Protein AF-B1YRX6-F1 (afdb_monomer)

Structure (mmCIF, N/CA/C/O backbone):
data_AF-B1YRX6-F1
#
_entry.id   AF-B1YRX6-F1
#
loop_
_atom_site.group_PDB
_atom_site.id
_atom_site.type_symbol
_atom_site.label_atom_id
_atom_site.label_alt_id
_atom_site.label_comp_id
_atom_site.label_asym_id
_atom_site.label_entity_id
_atom_site.label_seq_id
_atom_site.pdbx_PDB_ins_code
_atom_site.Cartn_x
_atom_site.Cartn_y
_atom_site.Cartn_z
_atom_site.occupancy
_atom_site.B_iso_or_equiv
_atom_site.auth_seq_id
_atom_site.auth_comp_id
_atom_site.auth_asym_id
_atom_site.auth_atom_id
_atom_site.pdbx_PDB_model_num
ATOM 1 N N . MET A 1 1 ? -23.299 55.488 -3.431 1.00 41.06 1 MET A N 1
ATOM 2 C CA . MET A 1 1 ? -22.993 54.089 -3.057 1.00 41.06 1 MET A CA 1
ATOM 3 C C . MET A 1 1 ? -24.132 53.207 -3.558 1.00 41.06 1 MET A C 1
ATOM 5 O O . MET A 1 1 ? -25.197 53.297 -2.961 1.00 41.06 1 MET A O 1
ATOM 9 N N . PRO A 1 2 ? -23.998 52.450 -4.663 1.00 38.84 2 PRO A N 1
ATOM 10 C CA . PRO A 1 2 ? -25.036 51.513 -5.076 1.00 38.84 2 PRO A CA 1
ATOM 11 C C . PRO A 1 2 ? -24.849 50.131 -4.428 1.00 38.84 2 PRO A C 1
ATOM 13 O O . PRO A 1 2 ? -23.735 49.638 -4.262 1.00 38.84 2 PRO A O 1
ATOM 16 N N . ASP A 1 3 ? -25.989 49.558 -4.053 1.00 44.41 3 ASP A N 1
ATOM 17 C CA . ASP A 1 3 ? -26.230 48.313 -3.323 1.00 44.41 3 ASP A CA 1
ATOM 18 C C . ASP A 1 3 ? -25.873 47.056 -4.148 1.00 44.41 3 ASP A C 1
ATOM 20 O O . ASP A 1 3 ? -26.314 46.882 -5.284 1.00 44.41 3 ASP A O 1
ATOM 24 N N . VAL A 1 4 ? -25.072 46.159 -3.564 1.00 52.44 4 VAL A N 1
ATOM 25 C CA . VAL A 1 4 ? -24.606 44.890 -4.151 1.00 52.44 4 VAL A CA 1
ATOM 26 C C . VAL A 1 4 ? -25.418 43.715 -3.603 1.00 52.44 4 VAL A C 1
ATOM 28 O O . VAL A 1 4 ? -24.921 42.867 -2.861 1.00 52.44 4 VAL A O 1
ATOM 31 N N . ARG A 1 5 ? -26.697 43.625 -3.978 1.00 50.84 5 ARG A N 1
ATOM 32 C CA . ARG A 1 5 ? -27.540 42.457 -3.671 1.00 50.84 5 ARG A CA 1
ATOM 33 C C . ARG A 1 5 ? -28.315 41.970 -4.892 1.00 50.84 5 ARG A C 1
ATOM 35 O O . ARG A 1 5 ? -29.463 42.346 -5.087 1.00 50.84 5 ARG A O 1
ATOM 42 N N . ARG A 1 6 ? -27.711 41.052 -5.660 1.00 47.59 6 ARG A N 1
ATOM 43 C CA . ARG A 1 6 ? -28.360 39.862 -6.266 1.00 47.59 6 ARG A CA 1
ATOM 44 C C . ARG A 1 6 ? -27.390 39.145 -7.206 1.00 47.59 6 ARG A C 1
ATOM 46 O O . ARG A 1 6 ? -27.332 39.428 -8.397 1.00 47.59 6 ARG A O 1
ATOM 53 N N . VAL A 1 7 ? -26.687 38.138 -6.691 1.00 49.22 7 VAL A N 1
ATOM 54 C CA . VAL A 1 7 ? -26.142 37.075 -7.547 1.00 49.22 7 VAL A CA 1
ATOM 55 C C . VAL A 1 7 ? -27.208 35.989 -7.645 1.00 49.22 7 VAL A C 1
ATOM 57 O O . VAL A 1 7 ? -27.522 35.298 -6.675 1.00 49.22 7 VAL A O 1
ATOM 60 N N . ALA A 1 8 ? -27.821 35.903 -8.822 1.00 45.75 8 ALA A N 1
ATOM 61 C CA . ALA A 1 8 ? -28.802 34.891 -9.174 1.00 45.75 8 ALA A CA 1
ATOM 62 C C . ALA A 1 8 ? -28.201 33.484 -9.005 1.00 45.75 8 ALA A C 1
ATOM 64 O O . ALA A 1 8 ? -27.227 33.118 -9.664 1.00 45.75 8 ALA A O 1
ATOM 65 N N . ARG A 1 9 ? -28.808 32.674 -8.131 1.00 49.78 9 ARG A N 1
ATOM 66 C CA . ARG A 1 9 ? -28.509 31.245 -8.004 1.00 49.78 9 ARG A CA 1
ATOM 67 C C . ARG A 1 9 ? -29.022 30.526 -9.254 1.00 49.78 9 ARG A C 1
ATOM 69 O O . ARG A 1 9 ? -30.209 30.223 -9.347 1.00 49.78 9 ARG A O 1
ATOM 76 N N . ARG A 1 10 ? -28.144 30.254 -10.223 1.00 50.47 10 ARG A N 1
ATOM 77 C CA . ARG A 1 10 ? -28.446 29.343 -11.338 1.00 50.47 10 ARG A CA 1
ATOM 78 C C . ARG A 1 10 ? -28.581 27.920 -10.784 1.00 50.47 10 ARG A C 1
ATOM 80 O O . ARG A 1 10 ? -27.612 27.346 -10.296 1.00 50.47 10 ARG A O 1
ATOM 87 N N . HIS A 1 11 ? -29.792 27.373 -10.834 1.00 42.59 11 HIS A N 1
ATOM 88 C CA . HIS A 1 11 ? -30.060 25.957 -10.587 1.00 42.59 11 HIS A CA 1
ATOM 89 C C . HIS A 1 11 ? -29.410 25.134 -11.710 1.00 42.59 11 HIS A C 1
ATOM 91 O O . HIS A 1 11 ? -29.799 25.262 -12.868 1.00 42.59 11 HIS A O 1
ATOM 97 N N . SER A 1 12 ? -28.413 24.309 -11.380 1.00 51.00 12 SER A N 1
ATOM 98 C CA . SER A 1 12 ? -27.877 23.308 -12.309 1.00 51.00 12 SER A CA 1
ATOM 99 C C . SER A 1 12 ? -28.791 22.073 -12.294 1.00 51.00 12 SER A C 1
ATOM 101 O O . SER A 1 12 ? -28.980 21.494 -11.221 1.00 51.00 12 SER A O 1
ATOM 103 N N . PRO A 1 13 ? -29.367 21.649 -13.435 1.00 53.94 13 PRO A N 1
ATOM 104 C CA . PRO A 1 13 ? -30.309 20.527 -13.492 1.00 53.94 13 PRO A CA 1
ATOM 105 C C . PRO A 1 13 ? -29.646 19.142 -13.378 1.00 53.94 13 PRO A C 1
ATOM 107 O O . PRO A 1 13 ? -30.340 18.131 -13.311 1.00 53.94 13 PRO A O 1
ATOM 110 N N . TYR A 1 14 ? -28.315 19.058 -13.301 1.00 44.66 14 TYR A N 1
ATOM 111 C CA . TYR A 1 14 ? -27.604 17.781 -13.217 1.00 44.66 14 TYR A CA 1
ATOM 112 C C . TYR A 1 14 ? -27.313 17.389 -11.768 1.00 44.66 14 TYR A C 1
ATOM 114 O O . TYR A 1 14 ? -26.179 17.443 -11.291 1.00 44.66 14 TYR A O 1
ATOM 122 N N . ARG A 1 15 ? -28.350 16.951 -11.048 1.00 52.41 15 ARG A N 1
ATOM 123 C CA . ARG A 1 15 ? -28.167 16.242 -9.777 1.00 52.41 15 ARG A CA 1
ATOM 124 C C . ARG A 1 15 ? -27.856 14.781 -10.095 1.00 52.41 15 ARG A C 1
ATOM 126 O O . ARG A 1 15 ? -28.764 13.968 -10.245 1.00 52.41 15 ARG A O 1
ATOM 133 N N . PHE A 1 16 ? -26.569 14.448 -10.220 1.00 55.47 16 PHE A N 1
ATOM 134 C CA . PHE A 1 16 ? -26.120 13.058 -10.312 1.00 55.47 16 PHE A CA 1
ATOM 135 C C . PHE A 1 16 ? -26.651 12.283 -9.101 1.00 55.47 16 PHE A C 1
ATOM 137 O O . PHE A 1 16 ? -26.186 12.447 -7.973 1.00 55.47 16 PHE A O 1
ATOM 144 N N . ARG A 1 17 ? -27.667 11.447 -9.327 1.00 51.06 17 ARG A N 1
ATOM 145 C CA . ARG A 1 17 ? -28.183 10.528 -8.317 1.00 51.06 17 ARG A CA 1
ATOM 146 C C . ARG A 1 17 ? -27.167 9.402 -8.168 1.00 51.06 17 ARG A C 1
ATOM 148 O O . ARG A 1 17 ? -27.223 8.417 -8.898 1.00 51.06 17 ARG A O 1
ATOM 155 N N . ILE A 1 18 ? -26.225 9.554 -7.237 1.00 57.41 18 ILE A N 1
ATOM 156 C CA . ILE A 1 18 ? -25.357 8.453 -6.809 1.00 57.41 18 ILE A CA 1
ATOM 157 C C . ILE A 1 18 ? -26.263 7.443 -6.106 1.00 57.41 18 ILE A C 1
ATOM 159 O O . ILE A 1 18 ? -26.576 7.575 -4.926 1.00 57.41 18 ILE A O 1
ATOM 163 N N . VAL A 1 19 ? -26.751 6.458 -6.856 1.00 58.06 19 VAL A N 1
ATOM 164 C CA . VAL A 1 19 ? -27.453 5.311 -6.284 1.00 58.06 19 VAL A CA 1
ATOM 165 C C . VAL A 1 19 ? -26.404 4.529 -5.487 1.00 58.06 19 VAL A C 1
ATOM 167 O O . VAL A 1 19 ? -25.402 4.119 -6.084 1.00 58.06 19 VAL A O 1
ATOM 170 N N . PRO A 1 20 ? -26.554 4.341 -4.163 1.00 51.59 20 PRO A N 1
ATOM 171 C CA . PRO A 1 20 ? -25.586 3.578 -3.392 1.00 51.59 20 PRO A CA 1
ATOM 172 C C . PRO A 1 20 ? -25.608 2.137 -3.899 1.00 51.59 20 PRO A C 1
ATOM 174 O O . PRO A 1 20 ? -26.549 1.378 -3.673 1.00 51.59 20 PRO A O 1
ATOM 177 N N . ARG A 1 21 ? -24.575 1.769 -4.656 1.00 62.19 21 ARG A N 1
ATOM 178 C CA . ARG A 1 21 ? -24.397 0.410 -5.156 1.00 62.19 21 ARG A CA 1
ATOM 179 C C . ARG A 1 21 ? -24.245 -0.501 -3.937 1.00 62.19 21 ARG A C 1
ATOM 181 O O . ARG A 1 21 ? -23.413 -0.216 -3.074 1.00 62.19 21 ARG A O 1
ATOM 188 N N . ALA A 1 22 ? -25.047 -1.566 -3.855 1.00 62.69 22 ALA A N 1
ATOM 189 C CA . ALA A 1 22 ? -24.956 -2.549 -2.776 1.00 62.69 22 ALA A CA 1
ATOM 190 C C . ALA A 1 22 ? -23.483 -2.938 -2.560 1.00 62.69 22 ALA A C 1
ATOM 192 O O . ALA A 1 22 ? -22.798 -3.314 -3.519 1.00 62.69 22 ALA A O 1
ATOM 193 N N . ARG A 1 23 ? -22.985 -2.778 -1.325 1.00 61.19 23 ARG A N 1
ATOM 194 C CA . ARG A 1 23 ? -21.582 -3.021 -0.959 1.00 61.19 23 ARG A CA 1
ATOM 195 C C . ARG A 1 23 ? -21.271 -4.508 -1.124 1.00 61.19 23 ARG A C 1
ATOM 197 O O . ARG A 1 23 ? -21.395 -5.286 -0.185 1.00 61.19 23 ARG A O 1
ATOM 204 N N . ARG A 1 24 ? -20.882 -4.918 -2.332 1.00 62.69 24 ARG A N 1
ATOM 205 C CA . ARG A 1 24 ? -20.336 -6.256 -2.565 1.00 62.69 24 ARG A CA 1
ATOM 206 C C . ARG A 1 24 ? -19.001 -6.349 -1.815 1.00 62.69 24 ARG A C 1
ATOM 208 O O . ARG A 1 24 ? -18.173 -5.449 -1.981 1.00 62.69 24 ARG A O 1
ATOM 215 N N . PRO A 1 25 ? -18.785 -7.383 -0.987 1.00 63.59 25 PRO A N 1
ATOM 216 C CA . PRO A 1 25 ? -17.534 -7.530 -0.258 1.00 63.59 25 PRO A CA 1
ATOM 217 C C . PRO A 1 25 ? -16.361 -7.650 -1.236 1.00 63.59 25 PRO A C 1
ATOM 219 O O . PRO A 1 25 ? -16.501 -8.190 -2.337 1.00 63.59 25 PRO A O 1
ATOM 222 N N . ALA A 1 26 ? -15.200 -7.126 -0.841 1.00 64.25 26 ALA A N 1
ATOM 223 C CA . ALA A 1 26 ? -13.976 -7.291 -1.614 1.00 64.25 26 ALA A CA 1
ATOM 224 C C . ALA A 1 26 ? -13.645 -8.783 -1.753 1.00 64.25 26 ALA A C 1
ATOM 226 O O . ALA A 1 26 ? -13.708 -9.539 -0.780 1.00 64.25 26 ALA A O 1
ATOM 227 N N . LEU A 1 27 ? -13.279 -9.205 -2.962 1.00 71.19 27 LEU A N 1
ATOM 228 C CA . LEU A 1 27 ? -12.894 -10.588 -3.215 1.00 71.19 27 LEU A CA 1
ATOM 229 C C . LEU A 1 27 ? -11.500 -10.821 -2.624 1.00 71.19 27 LEU A C 1
ATOM 231 O O . LEU A 1 27 ? -10.550 -10.105 -2.954 1.00 71.19 27 LEU A O 1
ATOM 235 N N . LYS A 1 28 ? -11.376 -11.828 -1.753 1.00 68.19 28 LYS A N 1
ATOM 236 C CA . LYS A 1 28 ? -10.080 -12.337 -1.285 1.00 68.19 28 LYS A CA 1
ATOM 237 C C . LYS A 1 28 ? -9.509 -13.209 -2.392 1.00 68.19 28 LYS A C 1
ATOM 239 O O . LYS A 1 28 ? -9.988 -14.318 -2.599 1.00 68.19 28 LYS A O 1
ATOM 244 N N . ARG A 1 29 ? -8.536 -12.690 -3.140 1.00 59.47 29 ARG A N 1
ATOM 245 C CA . ARG A 1 29 ? -8.050 -13.382 -4.341 1.00 59.47 29 ARG A CA 1
ATOM 246 C C . ARG A 1 29 ? -6.992 -14.436 -4.025 1.00 59.47 29 ARG A C 1
ATOM 248 O O . ARG A 1 29 ? -6.981 -15.472 -4.671 1.00 59.47 29 ARG A O 1
ATOM 255 N N . VAL A 1 30 ? -6.121 -14.166 -3.051 1.00 72.25 30 VAL A N 1
ATOM 256 C CA . VAL A 1 30 ? -5.027 -15.066 -2.656 1.00 72.25 30 VAL A CA 1
ATOM 257 C C . VAL A 1 30 ? -4.772 -14.924 -1.150 1.00 72.25 30 VAL A C 1
ATOM 259 O O . VAL A 1 30 ? -4.716 -13.795 -0.650 1.00 72.25 30 VAL A O 1
ATOM 262 N N . LYS A 1 31 ? -4.654 -16.046 -0.423 1.00 75.50 31 LYS A N 1
ATOM 263 C CA . LYS A 1 31 ? -4.202 -16.076 0.983 1.00 75.50 31 LYS A CA 1
ATOM 264 C C . LYS A 1 31 ? -2.711 -15.755 1.020 1.00 75.50 31 LYS A C 1
ATOM 266 O O . LYS A 1 31 ? -1.976 -16.409 0.304 1.00 75.50 31 LYS A O 1
ATOM 271 N N . THR A 1 32 ? -2.263 -14.808 1.845 1.00 77.25 32 THR A N 1
ATOM 272 C CA . THR A 1 32 ? -0.861 -14.335 1.862 1.00 77.25 32 THR A CA 1
ATOM 273 C C . THR A 1 32 ? 0.047 -15.026 2.883 1.00 77.25 32 THR A C 1
ATOM 275 O O . THR A 1 32 ? 1.161 -14.565 3.084 1.00 77.25 32 THR A O 1
ATOM 278 N N . GLN A 1 33 ? -0.424 -16.066 3.580 1.00 71.75 33 GLN A N 1
ATOM 279 C CA . GLN A 1 33 ? 0.329 -16.692 4.682 1.00 71.75 33 GLN A CA 1
ATOM 280 C C . GLN A 1 33 ? 1.500 -17.556 4.197 1.00 71.75 33 GLN A C 1
ATOM 282 O O . GLN A 1 33 ? 2.505 -17.635 4.888 1.00 71.75 33 GLN A O 1
ATOM 287 N N . GLU A 1 34 ? 1.374 -18.155 3.013 1.00 78.88 34 GLU A N 1
ATOM 288 C CA . GLU A 1 34 ? 2.337 -19.122 2.462 1.00 78.88 34 GLU A CA 1
ATOM 289 C C . GLU A 1 34 ? 3.018 -18.620 1.178 1.00 78.88 34 GLU A C 1
ATOM 291 O O . GLU A 1 34 ? 3.767 -19.359 0.550 1.00 78.88 34 GLU A O 1
ATOM 296 N N . LEU A 1 35 ? 2.766 -17.375 0.751 1.00 81.56 35 LEU A N 1
ATOM 297 C CA . LEU A 1 35 ? 3.430 -16.854 -0.446 1.00 81.56 35 LEU A CA 1
ATOM 298 C C . LEU A 1 35 ? 4.848 -16.412 -0.132 1.00 81.56 35 LEU A C 1
ATOM 300 O O . LEU A 1 35 ? 5.086 -15.676 0.830 1.00 81.56 35 LEU A O 1
ATOM 304 N N . SER A 1 36 ? 5.753 -16.766 -1.040 1.00 86.19 36 SER A N 1
ATOM 305 C CA . SER A 1 36 ? 7.045 -16.108 -1.125 1.00 86.19 36 SER A CA 1
ATOM 306 C C . SER A 1 36 ? 6.859 -14.606 -1.377 1.00 86.19 36 SER A C 1
ATOM 308 O O . SER A 1 36 ? 5.825 -14.138 -1.875 1.00 86.19 36 SER A O 1
ATOM 310 N N . ARG A 1 37 ? 7.888 -13.823 -1.048 1.00 81.31 37 ARG A N 1
ATOM 311 C CA . ARG A 1 37 ? 7.892 -12.383 -1.329 1.00 81.31 37 ARG A CA 1
ATOM 312 C C . ARG A 1 37 ? 7.688 -12.109 -2.820 1.00 81.31 37 ARG A C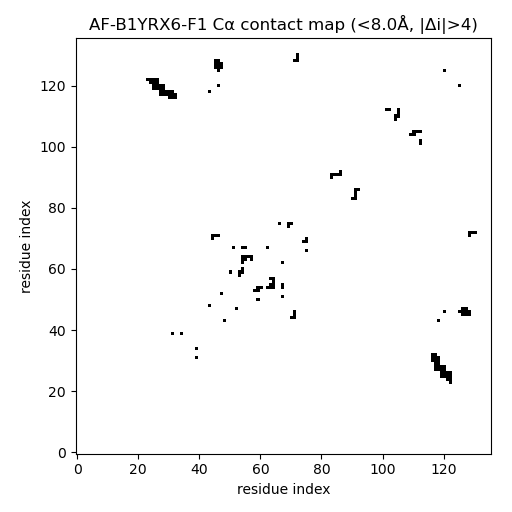 1
ATOM 314 O O . ARG A 1 37 ? 6.930 -11.203 -3.162 1.00 81.31 37 ARG A O 1
ATOM 321 N N . ASP A 1 38 ? 8.318 -12.894 -3.686 1.00 84.62 38 ASP A N 1
ATOM 322 C CA . ASP A 1 38 ? 8.237 -12.709 -5.134 1.00 84.62 38 ASP A CA 1
ATOM 323 C C . ASP A 1 38 ? 6.852 -13.044 -5.683 1.00 84.62 38 ASP A C 1
ATOM 325 O O . ASP A 1 38 ? 6.307 -12.261 -6.464 1.00 84.62 38 ASP A O 1
ATOM 329 N N . ASP A 1 39 ? 6.218 -14.116 -5.205 1.00 85.75 39 ASP A N 1
ATOM 330 C CA . ASP A 1 39 ? 4.848 -14.442 -5.607 1.00 85.75 39 ASP A CA 1
ATOM 331 C C . ASP A 1 39 ? 3.856 -13.388 -5.109 1.00 85.75 39 ASP A C 1
ATOM 333 O O . ASP A 1 39 ? 2.937 -12.980 -5.826 1.00 85.75 39 ASP A O 1
ATOM 337 N N . TRP A 1 40 ? 4.049 -12.887 -3.885 1.00 84.75 40 TRP A N 1
ATOM 338 C CA . TRP A 1 40 ? 3.243 -11.790 -3.359 1.00 84.75 40 TRP A CA 1
ATOM 339 C C . TRP A 1 40 ? 3.390 -10.519 -4.211 1.00 84.75 40 TRP A C 1
ATOM 341 O O . TRP A 1 40 ? 2.384 -9.883 -4.551 1.00 84.75 40 TRP A O 1
ATOM 351 N N . LEU A 1 41 ? 4.619 -10.170 -4.612 1.00 84.50 41 LEU A N 1
ATOM 352 C CA . LEU A 1 41 ? 4.888 -9.052 -5.519 1.00 84.50 41 LEU A CA 1
ATOM 353 C C . LEU A 1 41 ? 4.249 -9.280 -6.896 1.00 84.50 41 LEU A C 1
ATOM 355 O O . LEU A 1 41 ? 3.617 -8.367 -7.430 1.00 84.50 41 LEU A O 1
ATOM 359 N N . ALA A 1 42 ? 4.334 -10.492 -7.448 1.00 86.31 42 ALA A N 1
ATOM 360 C CA . ALA A 1 42 ? 3.707 -10.850 -8.718 1.00 86.31 42 ALA A CA 1
ATOM 361 C C . ALA A 1 42 ? 2.181 -10.686 -8.663 1.00 86.31 42 ALA A C 1
ATOM 363 O O . ALA A 1 42 ? 1.590 -10.034 -9.527 1.00 86.31 42 ALA A O 1
ATOM 364 N N . VAL A 1 43 ? 1.529 -11.178 -7.602 1.00 85.31 43 VAL A N 1
ATOM 365 C CA . VAL A 1 43 ? 0.086 -10.986 -7.387 1.00 85.31 43 VAL A CA 1
ATOM 366 C C . VAL A 1 43 ? -0.256 -9.496 -7.299 1.00 85.31 43 VAL A C 1
ATOM 368 O O . VAL A 1 43 ? -1.230 -9.055 -7.923 1.00 85.31 43 VAL A O 1
ATOM 371 N N . ARG A 1 44 ? 0.545 -8.704 -6.574 1.00 85.88 44 ARG A N 1
ATOM 372 C CA . ARG A 1 44 ? 0.347 -7.255 -6.406 1.00 85.88 44 ARG A CA 1
ATOM 373 C C . ARG A 1 44 ? 0.520 -6.474 -7.713 1.00 85.88 44 ARG A C 1
ATOM 375 O O . ARG A 1 44 ? -0.189 -5.488 -7.915 1.00 85.88 44 ARG A O 1
ATOM 382 N N . ARG A 1 45 ? 1.384 -6.916 -8.633 1.00 87.69 45 ARG A N 1
ATOM 383 C CA . ARG A 1 45 ? 1.521 -6.313 -9.975 1.00 87.69 45 ARG A CA 1
ATOM 384 C C . ARG A 1 45 ? 0.256 -6.437 -10.824 1.00 87.69 45 ARG A C 1
ATOM 386 O O . ARG A 1 45 ? -0.021 -5.561 -11.631 1.00 87.69 45 ARG A O 1
ATOM 393 N N . THR A 1 46 ? -0.587 -7.444 -10.581 1.00 86.56 46 THR A N 1
ATOM 394 C CA . THR A 1 46 ? -1.845 -7.640 -11.337 1.00 86.56 46 THR A CA 1
ATOM 395 C C . THR A 1 46 ? -2.980 -6.664 -10.986 1.00 86.56 46 THR A C 1
ATOM 397 O O . THR A 1 46 ? -4.098 -6.790 -11.515 1.00 86.56 46 THR A O 1
ATOM 400 N N . GLY A 1 47 ? -2.741 -5.747 -10.046 1.00 87.25 47 GLY A N 1
ATOM 401 C CA . GLY A 1 47 ? -3.714 -4.801 -9.508 1.00 87.25 47 GLY A CA 1
ATOM 402 C C . GLY A 1 47 ? -3.103 -3.428 -9.234 1.00 87.25 47 GLY A C 1
ATOM 403 O O . GLY A 1 47 ? -1.885 -3.287 -9.187 1.00 87.25 47 GLY A O 1
ATOM 404 N N . ILE A 1 48 ? -3.962 -2.433 -9.008 1.00 90.06 48 ILE A N 1
ATOM 405 C CA . ILE A 1 48 ? -3.580 -1.110 -8.492 1.00 90.06 48 ILE A CA 1
ATOM 406 C C . ILE A 1 48 ? -3.908 -1.070 -6.996 1.00 90.06 48 ILE A C 1
ATOM 408 O O . ILE A 1 48 ? -5.074 -1.191 -6.616 1.00 90.06 48 ILE A O 1
ATOM 412 N N . GLY A 1 49 ? -2.873 -0.966 -6.161 1.00 89.81 49 GLY A N 1
ATOM 413 C CA . GLY A 1 49 ? -2.983 -0.796 -4.710 1.00 89.81 49 GLY A CA 1
ATOM 414 C C . GLY A 1 49 ? -3.034 0.672 -4.269 1.00 89.81 49 GLY A C 1
ATOM 415 O O . GLY A 1 49 ? -3.020 1.582 -5.091 1.00 89.81 49 GLY A O 1
ATOM 416 N N . GLY A 1 50 ? -3.061 0.917 -2.954 1.00 89.19 50 GLY A N 1
ATOM 417 C CA . GLY A 1 50 ? -3.123 2.281 -2.402 1.00 89.19 50 GLY A CA 1
ATOM 418 C C . GLY A 1 50 ? -1.902 3.145 -2.747 1.00 89.19 50 GLY A C 1
ATOM 419 O O . GLY A 1 50 ? -2.060 4.280 -3.185 1.00 89.19 50 GLY A O 1
ATOM 420 N N . SER A 1 51 ? -0.691 2.587 -2.632 1.00 89.31 51 SER A N 1
ATOM 421 C CA . SER A 1 51 ? 0.556 3.251 -3.060 1.00 89.31 51 SER A CA 1
ATOM 422 C C . SER A 1 51 ? 0.559 3.585 -4.551 1.00 89.31 51 SER A C 1
ATOM 424 O O . SER A 1 51 ? 1.030 4.641 -4.965 1.00 89.31 51 SER A O 1
ATOM 426 N N . ASP A 1 52 ? 0.006 2.674 -5.350 1.00 92.75 52 ASP A N 1
ATOM 427 C CA . ASP A 1 52 ? -0.051 2.783 -6.803 1.00 92.75 52 ASP A CA 1
ATOM 428 C C . ASP A 1 52 ? -1.049 3.869 -7.202 1.00 92.75 52 ASP A C 1
ATOM 430 O O . ASP A 1 52 ? -0.790 4.633 -8.120 1.00 92.75 52 ASP A O 1
ATOM 434 N N . ALA A 1 53 ? -2.169 3.984 -6.481 1.00 93.75 53 ALA A N 1
ATOM 435 C CA . ALA A 1 53 ? -3.124 5.065 -6.676 1.00 93.75 53 ALA A CA 1
ATOM 436 C C . ALA A 1 53 ? -2.474 6.430 -6.414 1.00 93.75 53 ALA A C 1
ATOM 438 O O . ALA A 1 53 ? -2.632 7.324 -7.238 1.00 93.75 53 ALA A O 1
ATOM 439 N N . ALA A 1 54 ? -1.697 6.573 -5.331 1.00 94.19 54 ALA A N 1
ATOM 440 C CA . ALA A 1 54 ? -0.959 7.804 -5.043 1.00 94.19 54 ALA A CA 1
ATOM 441 C C . ALA A 1 54 ? 0.066 8.136 -6.143 1.00 94.19 54 ALA A C 1
ATOM 443 O O . ALA A 1 54 ? 0.138 9.282 -6.579 1.00 94.19 54 ALA A O 1
ATOM 444 N N . ALA A 1 55 ? 0.807 7.138 -6.640 1.00 94.81 55 ALA A N 1
ATOM 445 C CA . ALA A 1 55 ? 1.749 7.322 -7.749 1.00 94.81 55 ALA A CA 1
ATOM 446 C C . ALA A 1 55 ? 1.039 7.688 -9.063 1.00 94.81 55 ALA A C 1
ATOM 448 O O . ALA A 1 55 ? 1.491 8.578 -9.780 1.00 94.81 55 ALA A O 1
ATOM 449 N N . ALA A 1 56 ? -0.108 7.067 -9.355 1.00 94.44 56 ALA A N 1
ATOM 450 C CA . ALA A 1 56 ? -0.896 7.336 -10.557 1.00 94.44 56 ALA A CA 1
ATOM 451 C C . ALA A 1 56 ? -1.422 8.779 -10.616 1.00 94.44 56 ALA A C 1
ATOM 453 O O . ALA A 1 56 ? -1.550 9.330 -11.705 1.00 94.44 56 ALA A O 1
ATOM 454 N N . VAL A 1 57 ? -1.709 9.388 -9.459 1.00 95.56 57 VAL A N 1
ATOM 455 C CA . VAL A 1 57 ? -2.157 10.790 -9.360 1.00 95.56 57 VAL A CA 1
ATOM 456 C C . VAL A 1 57 ? -1.028 11.773 -9.024 1.00 95.56 57 VAL A C 1
ATOM 458 O O . VAL A 1 57 ? -1.302 12.942 -8.775 1.00 95.56 57 VAL A O 1
ATOM 461 N N . GLY A 1 58 ? 0.233 11.324 -9.001 1.00 93.81 58 GLY A N 1
ATOM 462 C CA . GLY A 1 58 ? 1.398 12.188 -8.772 1.00 93.81 58 GLY A CA 1
ATOM 463 C C . GLY A 1 58 ? 1.593 12.665 -7.327 1.00 93.81 58 GLY A C 1
ATOM 464 O O . GLY A 1 58 ? 2.299 13.641 -7.103 1.00 93.81 58 GLY A O 1
ATOM 465 N N . LEU A 1 59 ? 0.987 11.994 -6.343 1.00 95.00 59 LEU A N 1
ATOM 466 C CA . LEU A 1 59 ? 1.098 12.326 -4.914 1.00 95.00 59 LEU A CA 1
ATOM 467 C C . LEU A 1 59 ? 2.084 11.425 -4.150 1.00 95.00 59 LEU A C 1
ATOM 469 O O . LEU A 1 59 ? 2.182 11.515 -2.927 1.00 95.00 59 LEU A O 1
ATOM 473 N N . ASN A 1 60 ? 2.788 10.526 -4.840 1.00 92.06 60 ASN A N 1
ATOM 474 C CA . ASN A 1 60 ? 3.784 9.649 -4.230 1.00 92.06 60 ASN A CA 1
ATOM 475 C C . ASN A 1 60 ? 5.200 10.229 -4.426 1.00 92.06 60 ASN A C 1
ATOM 477 O O . ASN A 1 60 ? 5.647 10.313 -5.569 1.00 92.06 60 ASN A O 1
ATOM 481 N N . PRO A 1 61 ? 5.930 10.583 -3.350 1.00 89.81 61 PRO A N 1
ATOM 482 C CA . PRO A 1 61 ? 7.283 11.132 -3.464 1.00 89.81 61 PRO A CA 1
ATOM 483 C C . PRO A 1 61 ? 8.344 10.079 -3.822 1.00 89.81 61 PRO A C 1
ATOM 485 O O . PRO A 1 61 ? 9.463 10.439 -4.165 1.00 89.81 61 PRO A O 1
ATOM 488 N N . TYR A 1 62 ? 8.011 8.788 -3.736 1.00 86.88 62 TYR A N 1
ATOM 489 C CA . TYR A 1 62 ? 8.948 7.679 -3.937 1.00 86.88 62 TYR A CA 1
ATOM 490 C C . TYR A 1 62 ? 8.786 6.976 -5.288 1.00 86.88 62 TYR A C 1
ATOM 492 O O . TYR A 1 62 ? 9.546 6.060 -5.586 1.00 86.88 62 TYR A O 1
ATOM 500 N N . MET A 1 63 ? 7.757 7.322 -6.066 1.00 91.00 63 MET A N 1
ATOM 501 C CA . MET A 1 63 ? 7.438 6.620 -7.307 1.00 91.00 63 MET A CA 1
ATOM 502 C C . MET A 1 63 ? 6.610 7.495 -8.242 1.00 91.00 63 MET A C 1
ATOM 504 O O . MET A 1 63 ? 5.506 7.924 -7.900 1.00 91.00 63 MET A O 1
ATOM 508 N N . SER A 1 64 ? 7.117 7.705 -9.451 1.00 93.06 64 SER A N 1
ATOM 509 C CA . SER A 1 64 ? 6.426 8.429 -10.514 1.00 93.06 64 SER A CA 1
ATOM 510 C C . SER A 1 64 ? 5.348 7.578 -11.199 1.00 93.06 64 SER A C 1
ATOM 512 O O . SER A 1 64 ? 5.388 6.343 -11.210 1.00 93.06 64 SER A O 1
ATOM 514 N N . ALA A 1 65 ? 4.397 8.243 -11.863 1.00 95.00 65 ALA A N 1
ATOM 515 C CA . ALA A 1 65 ? 3.378 7.573 -12.675 1.00 95.00 65 ALA A CA 1
ATOM 516 C C . ALA A 1 65 ? 3.986 6.732 -13.819 1.00 95.00 65 ALA A C 1
ATOM 518 O O . ALA A 1 65 ? 3.441 5.688 -14.183 1.00 95.00 65 ALA A O 1
ATOM 519 N N . ARG A 1 66 ? 5.138 7.154 -14.365 1.00 94.12 66 ARG A N 1
ATOM 520 C CA . ARG A 1 66 ? 5.858 6.422 -15.417 1.00 94.12 66 ARG A CA 1
ATOM 521 C C . ARG A 1 66 ? 6.477 5.132 -14.884 1.00 94.12 66 ARG A C 1
ATOM 523 O O . ARG A 1 66 ? 6.318 4.089 -15.511 1.00 94.12 66 ARG A O 1
ATOM 530 N N . GLU A 1 67 ? 7.150 5.185 -13.738 1.00 92.50 67 GLU A N 1
ATOM 531 C CA . GLU A 1 67 ? 7.710 3.990 -13.087 1.00 92.50 67 GLU A CA 1
ATOM 532 C C . GLU A 1 67 ? 6.609 2.996 -12.719 1.00 92.50 67 GLU A C 1
ATOM 534 O O . GLU A 1 67 ? 6.758 1.795 -12.939 1.00 92.50 67 GLU A O 1
ATOM 539 N N . LEU A 1 68 ? 5.455 3.495 -12.264 1.00 93.38 68 LEU A N 1
ATOM 540 C CA . LEU A 1 68 ? 4.273 2.665 -12.052 1.00 93.38 68 LEU A CA 1
ATOM 541 C C . LEU A 1 68 ? 3.802 1.965 -13.315 1.00 93.38 68 LEU A C 1
ATOM 543 O O . LEU A 1 68 ? 3.532 0.765 -13.282 1.00 93.38 68 LEU A O 1
ATOM 547 N N . TRP A 1 69 ? 3.703 2.687 -14.426 1.00 93.75 69 TRP A N 1
ATOM 548 C CA . TRP A 1 69 ? 3.321 2.076 -15.690 1.00 93.75 69 TRP A CA 1
ATOM 549 C C . TRP A 1 69 ? 4.317 0.987 -16.116 1.00 93.75 69 TRP A C 1
ATOM 551 O O . TRP A 1 69 ? 3.902 -0.098 -16.528 1.00 93.75 69 TRP A O 1
ATOM 561 N N . LEU A 1 70 ? 5.620 1.231 -15.958 1.00 94.12 70 LEU A N 1
ATOM 562 C CA . LEU A 1 70 ? 6.653 0.251 -16.290 1.00 94.12 70 LEU A CA 1
ATOM 563 C C . LEU A 1 70 ? 6.545 -1.005 -15.407 1.00 94.12 70 LEU A C 1
ATOM 565 O O . LEU A 1 70 ? 6.544 -2.112 -15.944 1.00 94.12 70 LEU A O 1
ATOM 569 N N . ASP A 1 71 ? 6.355 -0.867 -14.089 1.00 91.25 71 ASP A N 1
ATOM 570 C CA . ASP A 1 71 ? 6.194 -2.018 -13.180 1.00 91.25 71 ASP A CA 1
ATOM 571 C C . ASP A 1 71 ? 4.927 -2.827 -13.490 1.00 91.25 71 ASP A C 1
ATOM 573 O O . ASP A 1 71 ? 4.974 -4.054 -13.608 1.00 91.25 71 ASP A O 1
ATOM 577 N N . LYS A 1 72 ? 3.789 -2.154 -13.702 1.00 91.38 72 LYS A N 1
ATOM 578 C CA . LYS A 1 72 ? 2.502 -2.830 -13.945 1.00 91.38 72 LYS A CA 1
ATOM 579 C C . LYS A 1 72 ? 2.404 -3.490 -15.311 1.00 91.38 72 LYS A C 1
ATOM 581 O O . LYS A 1 72 ? 1.618 -4.420 -15.467 1.00 91.38 72 LYS A O 1
ATOM 586 N N . THR A 1 73 ? 3.185 -3.031 -16.283 1.00 90.31 73 THR A N 1
ATOM 587 C CA . THR A 1 73 ? 3.195 -3.597 -17.636 1.00 90.31 73 THR A CA 1
ATOM 588 C C . THR A 1 73 ? 4.350 -4.568 -17.886 1.00 90.31 73 THR A C 1
ATOM 590 O O . THR A 1 73 ? 4.527 -5.006 -19.021 1.00 90.31 73 THR A O 1
ATOM 593 N N . GLY A 1 74 ? 5.123 -4.912 -16.848 1.00 87.75 74 GLY A N 1
ATOM 594 C CA . GLY A 1 74 ? 6.237 -5.861 -16.946 1.00 87.75 74 GLY A CA 1
ATOM 595 C C . GLY A 1 74 ? 7.482 -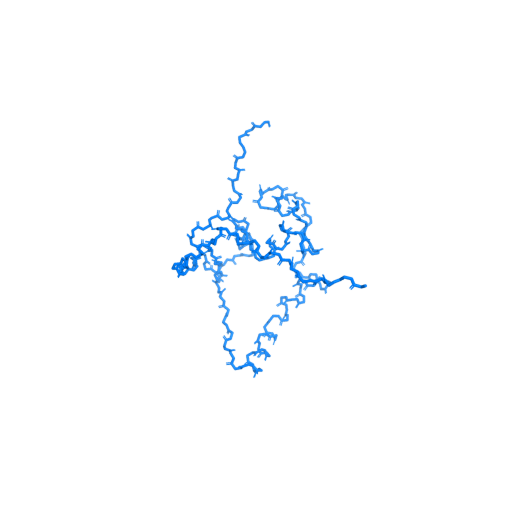5.305 -17.642 1.00 87.75 74 GLY A C 1
ATOM 596 O O . GLY A 1 74 ? 8.334 -6.076 -18.057 1.00 87.75 74 GLY A O 1
ATOM 597 N N . ARG A 1 75 ? 7.597 -3.979 -17.770 1.00 90.62 75 ARG A N 1
ATOM 598 C CA . ARG A 1 75 ? 8.700 -3.265 -18.442 1.00 90.62 75 ARG A CA 1
ATOM 599 C C . ARG A 1 75 ? 9.695 -2.628 -17.465 1.00 90.62 75 ARG A C 1
ATOM 601 O O . ARG A 1 75 ? 10.497 -1.791 -17.860 1.00 90.62 75 ARG A O 1
ATOM 608 N N . ALA A 1 76 ? 9.627 -2.987 -16.185 1.00 86.75 76 ALA A N 1
ATOM 609 C CA . ALA A 1 76 ? 10.537 -2.506 -15.141 1.00 86.75 76 ALA A CA 1
ATOM 610 C C . ALA A 1 76 ? 11.775 -3.404 -14.951 1.00 86.75 76 ALA A C 1
ATOM 612 O O . ALA A 1 76 ? 12.386 -3.410 -13.881 1.00 86.75 76 ALA A O 1
ATOM 613 N N . GLU A 1 77 ? 12.126 -4.211 -15.952 1.00 84.75 77 GLU A N 1
ATOM 614 C CA . GLU A 1 77 ? 13.348 -5.011 -15.907 1.00 84.75 77 GLU A CA 1
ATOM 615 C C . GLU A 1 77 ? 14.580 -4.096 -15.822 1.00 84.75 77 GLU A C 1
ATOM 617 O O . GLU A 1 77 ? 14.626 -3.037 -16.447 1.00 84.75 77 GLU A O 1
ATOM 622 N N . GLY A 1 78 ? 15.546 -4.462 -14.976 1.00 81.19 78 GLY A N 1
ATOM 623 C CA . GLY A 1 78 ? 16.750 -3.660 -14.735 1.00 81.19 78 GLY A CA 1
ATOM 624 C C . GLY A 1 78 ? 16.550 -2.399 -13.885 1.00 81.19 78 GLY A C 1
ATOM 625 O O . GLY A 1 78 ? 17.532 -1.728 -13.577 1.00 81.19 78 GLY A O 1
ATOM 626 N N . MET A 1 79 ? 15.324 -2.068 -13.457 1.00 82.69 79 MET A N 1
ATOM 627 C CA . MET A 1 79 ? 15.132 -0.955 -12.523 1.00 82.69 79 MET A CA 1
ATOM 628 C C . MET A 1 79 ? 15.636 -1.306 -11.123 1.00 82.69 79 MET A C 1
ATOM 630 O O . MET A 1 79 ? 15.393 -2.427 -10.655 1.00 82.69 79 MET A O 1
ATOM 634 N N . PRO A 1 80 ? 16.263 -0.344 -10.417 1.00 81.38 80 PRO A N 1
ATOM 635 C CA . PRO A 1 80 ? 16.624 -0.515 -9.020 1.00 81.38 80 PRO A CA 1
ATOM 636 C C . PRO A 1 80 ? 15.394 -0.918 -8.210 1.00 81.38 80 PRO A C 1
ATOM 638 O O . PRO A 1 80 ? 14.363 -0.243 -8.234 1.00 81.38 80 PRO A O 1
ATOM 641 N N . ARG A 1 81 ? 15.494 -2.035 -7.489 1.00 78.88 81 ARG A N 1
ATOM 642 C CA . ARG A 1 81 ? 14.481 -2.415 -6.508 1.00 78.88 81 ARG A CA 1
ATOM 643 C C . ARG A 1 81 ? 14.957 -1.968 -5.133 1.00 78.88 81 ARG A C 1
ATOM 645 O O . ARG A 1 81 ? 16.105 -2.254 -4.801 1.00 78.88 81 ARG A O 1
ATOM 652 N N . PRO A 1 82 ? 14.097 -1.324 -4.328 1.00 78.56 82 PRO A N 1
ATOM 653 C CA . PRO A 1 82 ? 14.440 -1.009 -2.952 1.00 78.56 82 PRO A CA 1
ATOM 654 C C . PRO A 1 82 ? 14.841 -2.282 -2.203 1.00 78.56 82 PRO A C 1
ATOM 656 O O . PRO A 1 82 ? 14.100 -3.278 -2.224 1.00 78.56 82 PRO A O 1
ATOM 659 N N . ASP A 1 83 ? 16.002 -2.245 -1.552 1.00 84.56 83 ASP A N 1
ATOM 660 C CA . ASP A 1 83 ? 16.417 -3.301 -0.639 1.00 84.56 83 ASP A CA 1
ATOM 661 C C . ASP A 1 83 ? 15.483 -3.273 0.586 1.00 84.56 83 ASP A C 1
ATOM 663 O O . ASP A 1 83 ? 15.375 -2.242 1.254 1.00 84.56 83 ASP A O 1
ATOM 667 N N . PRO A 1 84 ? 14.757 -4.366 0.887 1.00 83.31 84 PRO A N 1
ATOM 668 C CA . PRO A 1 84 ? 13.899 -4.422 2.066 1.00 83.31 84 PRO A CA 1
ATOM 669 C C . PRO A 1 84 ? 14.651 -4.259 3.394 1.00 83.31 84 PRO A C 1
ATOM 671 O O . PRO A 1 84 ? 13.998 -3.953 4.387 1.00 83.31 84 PRO A O 1
ATOM 674 N N . ASN A 1 85 ? 15.971 -4.468 3.420 1.00 88.19 85 ASN A N 1
ATOM 675 C CA . ASN A 1 85 ? 16.812 -4.364 4.613 1.00 88.19 85 ASN A CA 1
ATOM 676 C C . ASN A 1 85 ? 17.581 -3.037 4.701 1.00 88.19 85 ASN A C 1
ATOM 678 O O . ASN A 1 85 ? 18.381 -2.858 5.618 1.00 88.19 85 ASN A O 1
ATOM 682 N N . ASP A 1 86 ? 17.346 -2.106 3.775 1.00 91.62 86 ASP A N 1
ATOM 683 C CA . ASP A 1 86 ? 17.961 -0.783 3.818 1.00 91.62 86 ASP A CA 1
ATOM 684 C C . ASP A 1 86 ? 17.405 0.033 4.994 1.00 91.62 86 ASP A C 1
ATOM 686 O O . ASP A 1 86 ? 16.295 0.571 4.949 1.00 91.62 86 ASP A O 1
ATOM 690 N N . THR A 1 87 ? 18.207 0.156 6.050 1.00 92.12 87 THR A N 1
ATOM 691 C CA . THR A 1 87 ? 17.859 0.874 7.282 1.00 92.12 87 THR A CA 1
ATOM 692 C C . THR A 1 87 ? 17.767 2.390 7.102 1.00 92.12 87 THR A C 1
ATOM 694 O O . THR A 1 87 ? 17.251 3.078 7.986 1.00 92.12 87 THR A O 1
ATOM 697 N N . THR A 1 88 ? 18.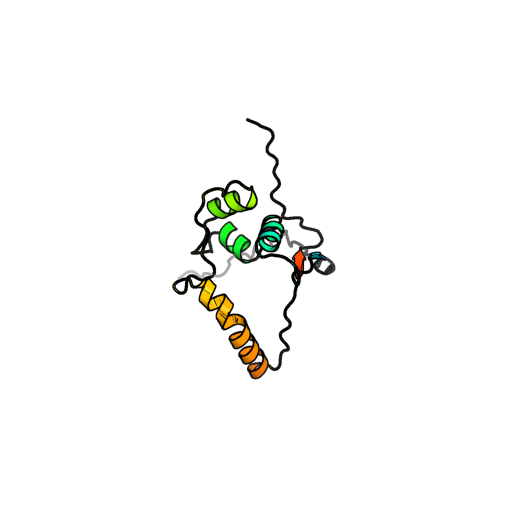213 2.926 5.962 1.00 92.31 88 THR A N 1
ATOM 698 C CA . THR A 1 88 ? 18.050 4.342 5.606 1.00 92.31 88 THR A CA 1
ATOM 699 C C . THR A 1 88 ? 16.690 4.622 4.955 1.00 92.31 88 THR A C 1
ATOM 701 O O . THR A 1 88 ? 16.240 5.768 4.910 1.00 92.31 88 THR A O 1
ATOM 704 N N . SER A 1 89 ? 15.982 3.576 4.512 1.00 89.19 89 SER A N 1
ATOM 705 C CA . SER A 1 89 ? 14.703 3.697 3.820 1.00 89.19 89 SER A CA 1
ATOM 706 C C . SER A 1 89 ? 13.527 3.929 4.782 1.00 89.19 89 SER A C 1
ATOM 708 O O . SER A 1 89 ? 13.328 3.157 5.727 1.00 89.19 89 SER A O 1
ATOM 710 N N . PRO A 1 90 ? 12.625 4.893 4.501 1.00 88.38 90 PRO A N 1
ATOM 711 C CA . PRO A 1 90 ? 11.364 5.036 5.235 1.00 88.38 90 PRO A CA 1
ATOM 712 C C . PRO A 1 90 ? 10.486 3.773 5.197 1.00 88.38 90 PRO A C 1
ATOM 714 O O . PRO A 1 90 ? 9.710 3.521 6.119 1.00 88.38 90 PRO A O 1
ATOM 717 N N . THR A 1 91 ? 10.617 2.951 4.148 1.00 88.38 91 THR A N 1
ATOM 718 C CA . THR A 1 91 ? 9.848 1.704 3.996 1.00 88.38 91 THR A CA 1
ATOM 719 C C . THR A 1 91 ? 10.268 0.648 5.022 1.00 88.38 91 THR A C 1
ATOM 721 O O . THR A 1 91 ? 9.412 -0.075 5.544 1.00 88.38 91 THR A O 1
ATOM 724 N N . TYR A 1 92 ? 11.566 0.584 5.342 1.00 91.56 92 TYR A N 1
ATOM 725 C CA . TYR A 1 92 ? 12.108 -0.313 6.363 1.00 91.56 92 TYR A CA 1
ATOM 726 C C . TYR A 1 92 ? 11.505 0.009 7.733 1.00 91.56 92 TYR A C 1
ATOM 728 O O . TYR A 1 92 ? 10.866 -0.843 8.354 1.00 91.56 92 TYR A O 1
ATOM 736 N N . TRP A 1 93 ? 11.603 1.274 8.156 1.00 94.06 93 TRP A N 1
ATOM 737 C CA . TRP A 1 93 ? 11.055 1.728 9.436 1.00 94.06 93 TRP A CA 1
ATOM 738 C C . TRP A 1 93 ? 9.536 1.587 9.505 1.00 94.06 93 TRP A C 1
ATOM 740 O O . TRP A 1 93 ? 9.014 1.162 10.533 1.00 94.06 93 TRP A O 1
ATOM 750 N N . GLY A 1 94 ? 8.819 1.861 8.411 1.00 91.38 94 GLY A N 1
ATOM 751 C CA . GLY A 1 94 ? 7.375 1.637 8.342 1.00 91.38 94 GLY A CA 1
ATOM 752 C C . GLY A 1 94 ? 6.991 0.179 8.612 1.00 91.38 94 GLY A C 1
ATOM 753 O O . GLY A 1 94 ? 6.084 -0.080 9.399 1.00 91.38 94 GLY A O 1
ATOM 754 N N . THR A 1 95 ? 7.720 -0.771 8.019 1.00 90.19 95 THR A N 1
ATOM 755 C CA . THR A 1 95 ? 7.481 -2.213 8.203 1.00 90.19 95 THR A CA 1
ATOM 756 C C . THR A 1 95 ? 7.813 -2.666 9.625 1.00 90.19 95 THR A C 1
ATOM 758 O O . THR A 1 95 ? 7.044 -3.408 10.236 1.00 90.19 95 THR A O 1
ATOM 761 N N . LEU A 1 96 ? 8.942 -2.202 10.167 1.00 94.38 96 LEU A N 1
ATOM 762 C CA . LEU A 1 96 ? 9.392 -2.544 11.515 1.00 94.38 96 LEU A CA 1
ATOM 763 C C . LEU A 1 96 ? 8.436 -2.014 12.596 1.00 94.38 96 LEU A C 1
ATOM 765 O O . LEU A 1 96 ? 8.150 -2.708 13.571 1.00 94.38 96 LEU A O 1
ATOM 769 N N . LEU A 1 97 ? 7.933 -0.788 12.425 1.00 96.38 97 LEU A N 1
ATOM 770 C CA . LEU A 1 97 ? 7.129 -0.093 13.433 1.00 96.38 97 LEU A CA 1
ATOM 771 C C . LEU A 1 97 ? 5.627 -0.404 13.350 1.00 96.38 97 LEU A C 1
ATOM 773 O O . LEU A 1 97 ? 4.915 -0.158 14.326 1.00 96.38 97 LEU A O 1
ATOM 777 N N . GLU A 1 98 ? 5.130 -0.962 12.239 1.00 94.50 98 GLU A N 1
ATOM 778 C CA . GLU A 1 98 ? 3.702 -1.261 12.038 1.00 94.50 98 GLU A CA 1
ATOM 779 C C . GLU A 1 98 ? 3.061 -2.013 13.228 1.00 94.50 98 GLU A C 1
ATOM 781 O O . GLU A 1 98 ? 2.021 -1.554 13.720 1.00 94.50 98 GLU A O 1
ATOM 786 N N . PRO A 1 99 ? 3.651 -3.100 13.777 1.00 95.06 99 PRO A N 1
ATOM 787 C CA . PRO A 1 99 ? 3.046 -3.826 14.896 1.00 95.06 99 PRO A CA 1
ATOM 788 C C . PRO A 1 99 ? 2.976 -2.994 16.184 1.00 95.06 99 PRO A C 1
ATOM 790 O O . PRO A 1 99 ? 2.006 -3.096 16.938 1.00 95.06 99 PRO A O 1
ATOM 793 N N . ILE A 1 100 ? 3.983 -2.150 16.422 1.00 96.38 100 ILE A N 1
ATOM 794 C CA . ILE A 1 100 ? 4.086 -1.302 17.617 1.00 96.38 100 ILE A CA 1
ATOM 795 C C . ILE A 1 100 ? 3.012 -0.213 17.567 1.00 96.38 100 ILE A C 1
ATOM 797 O O . ILE A 1 100 ? 2.265 -0.014 18.530 1.00 96.38 100 ILE A O 1
ATOM 801 N N . VAL A 1 101 ? 2.879 0.454 16.418 1.00 96.62 101 VAL A N 1
ATOM 802 C CA . VAL A 1 101 ? 1.860 1.489 16.200 1.00 96.62 101 VAL A CA 1
ATOM 803 C C . VAL A 1 101 ? 0.452 0.895 16.296 1.00 96.62 101 VAL A C 1
ATOM 805 O O . VAL A 1 101 ? -0.411 1.475 16.957 1.00 96.62 101 VAL A O 1
ATOM 808 N N . ALA A 1 102 ? 0.214 -0.288 15.719 1.00 95.56 102 ALA A N 1
ATOM 809 C CA . ALA A 1 102 ? -1.074 -0.980 15.804 1.00 95.56 102 ALA A CA 1
ATOM 810 C C . ALA A 1 102 ? -1.467 -1.347 17.249 1.00 95.56 102 ALA A C 1
ATOM 812 O O . ALA A 1 102 ? -2.634 -1.201 17.636 1.00 95.56 102 ALA A O 1
ATOM 813 N N . ALA A 1 103 ? -0.503 -1.794 18.061 1.00 95.44 103 ALA A N 1
ATOM 814 C CA . ALA A 1 103 ? -0.721 -2.087 19.476 1.00 95.44 103 ALA A CA 1
ATOM 815 C C . ALA A 1 103 ? -1.068 -0.816 20.272 1.00 95.44 103 ALA A C 1
ATOM 817 O O . ALA A 1 103 ? -2.036 -0.811 21.036 1.00 95.44 103 ALA A O 1
ATOM 818 N N . SER A 1 104 ? -0.336 0.280 20.041 1.00 97.12 104 SER A N 1
ATOM 819 C CA . SER A 1 104 ? -0.614 1.581 20.663 1.00 97.12 104 SER A CA 1
ATOM 820 C C . SER A 1 104 ? -2.007 2.107 20.295 1.00 97.12 104 SER A C 1
ATOM 822 O O . SER A 1 104 ? -2.795 2.451 21.177 1.00 97.12 104 SER A O 1
ATOM 824 N N . TYR A 1 105 ? -2.371 2.064 19.009 1.00 97.44 105 TYR A N 1
ATOM 825 C CA . TYR A 1 105 ? -3.705 2.444 18.532 1.00 97.44 105 TYR A CA 1
ATOM 826 C C . TYR A 1 105 ? -4.822 1.642 19.216 1.00 97.44 105 TYR A C 1
ATOM 828 O O . TYR A 1 105 ? -5.826 2.216 19.645 1.00 97.44 105 TYR A O 1
ATOM 836 N N . THR A 1 106 ? -4.636 0.325 19.357 1.00 97.12 106 THR A N 1
ATOM 837 C CA . THR A 1 106 ? -5.598 -0.555 20.041 1.00 97.12 106 THR A CA 1
ATOM 838 C C . THR A 1 106 ? -5.783 -0.134 21.499 1.00 97.12 106 THR A C 1
ATOM 840 O O . THR A 1 106 ? -6.915 -0.023 21.964 1.00 97.12 106 THR A O 1
ATOM 843 N N . LYS A 1 107 ? -4.687 0.159 22.213 1.00 96.31 107 LYS A N 1
ATOM 844 C CA . LYS A 1 107 ? -4.724 0.606 23.613 1.00 96.31 107 LYS A CA 1
ATOM 845 C C . LYS A 1 107 ? -5.414 1.964 23.779 1.00 96.31 107 LYS A C 1
ATOM 847 O O . LYS A 1 107 ? -6.167 2.137 24.729 1.00 96.31 107 LYS A O 1
ATOM 852 N N . LEU A 1 108 ? -5.163 2.909 22.872 1.00 97.44 108 LEU A N 1
ATOM 853 C CA . LEU A 1 108 ? -5.709 4.270 22.948 1.00 97.44 108 LEU A CA 1
ATOM 854 C C . LEU A 1 108 ? -7.194 4.347 22.581 1.00 97.44 108 LEU A C 1
ATOM 856 O O . LEU A 1 108 ? -7.927 5.142 23.157 1.00 97.44 108 LEU A O 1
ATOM 860 N N . THR A 1 109 ? -7.633 3.551 21.605 1.00 97.06 109 THR A N 1
ATOM 861 C CA . THR A 1 109 ? -8.994 3.658 21.050 1.00 97.06 109 THR A CA 1
ATOM 862 C C . THR A 1 109 ? -9.941 2.557 21.515 1.00 97.06 109 THR A C 1
ATOM 864 O O . THR A 1 109 ? -11.147 2.681 21.329 1.00 97.06 109 THR A O 1
ATOM 867 N N . GLY A 1 110 ? -9.419 1.451 22.054 1.00 96.19 110 GLY A N 1
ATOM 868 C CA . GLY A 1 110 ? -10.190 0.235 22.333 1.00 96.19 110 GLY A CA 1
ATOM 869 C C . GLY A 1 110 ? -10.581 -0.566 21.081 1.00 96.19 110 GLY A C 1
ATOM 870 O O . GLY A 1 110 ? -11.156 -1.649 21.196 1.00 96.19 110 GLY A O 1
ATOM 871 N N . ASN A 1 111 ? -10.259 -0.082 19.875 1.00 96.56 111 ASN A N 1
ATOM 872 C CA . ASN A 1 111 ? -10.596 -0.761 18.627 1.00 96.56 111 ASN A CA 1
ATOM 873 C C . ASN A 1 111 ? -9.644 -1.927 18.348 1.00 96.56 111 ASN A C 1
ATOM 875 O O . ASN A 1 111 ? -8.424 -1.777 18.375 1.00 96.56 111 ASN A O 1
ATOM 879 N N . ARG A 1 112 ? -10.197 -3.090 17.985 1.00 93.38 112 ARG A N 1
ATOM 880 C CA . ARG A 1 112 ? -9.401 -4.278 17.640 1.00 93.38 112 ARG A CA 1
ATOM 881 C C . ARG A 1 112 ? -8.808 -4.153 16.235 1.00 93.38 112 ARG A C 1
ATOM 883 O O . ARG A 1 112 ? -9.546 -4.150 15.250 1.00 93.38 112 ARG A O 1
ATOM 890 N N . VAL A 1 113 ? -7.481 -4.159 16.133 1.00 93.56 113 VAL A N 1
ATOM 891 C CA . VAL A 1 113 ? -6.766 -4.262 14.850 1.00 93.56 113 VAL A CA 1
ATOM 892 C C . VAL A 1 113 ? -6.607 -5.732 14.456 1.00 93.56 113 VAL A C 1
ATOM 894 O O . VAL A 1 113 ? -6.247 -6.575 15.276 1.00 93.56 113 VAL A O 1
ATOM 897 N N . ARG A 1 114 ? -6.888 -6.066 13.191 1.00 90.88 114 ARG A N 1
ATOM 898 C CA . ARG A 1 114 ? -6.739 -7.428 12.652 1.00 90.88 114 ARG A CA 1
ATOM 899 C C . ARG A 1 114 ? -5.890 -7.407 11.394 1.00 90.88 114 ARG A C 1
ATOM 901 O O . ARG A 1 114 ? -6.232 -6.725 10.430 1.00 90.88 114 ARG A O 1
ATOM 908 N N . ARG A 1 115 ? -4.840 -8.229 11.370 1.00 85.25 115 ARG A N 1
ATOM 909 C CA . ARG A 1 115 ? -4.048 -8.443 10.160 1.00 85.25 115 ARG A CA 1
ATOM 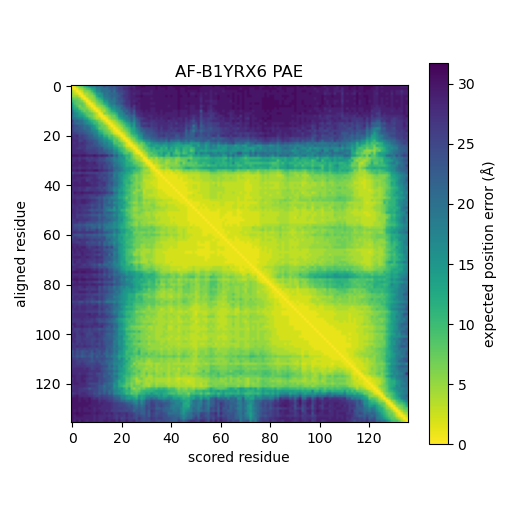910 C C . ARG A 1 115 ? -4.856 -9.256 9.153 1.00 85.25 115 ARG A C 1
ATOM 912 O O . ARG A 1 115 ? -5.325 -10.356 9.450 1.00 85.25 115 ARG A O 1
ATOM 919 N N . VAL A 1 116 ? -5.034 -8.709 7.956 1.00 84.44 116 VAL A N 1
ATOM 920 C CA . VAL A 1 116 ? -5.701 -9.402 6.852 1.00 84.44 116 VAL A CA 1
ATOM 921 C C . VAL A 1 116 ? -4.629 -10.047 5.983 1.00 84.44 116 VAL A C 1
ATOM 923 O O . VAL A 1 116 ? -3.988 -9.377 5.181 1.00 84.44 116 VAL A O 1
ATOM 926 N N . HIS A 1 117 ? -4.443 -11.360 6.126 1.00 81.81 117 HIS A N 1
ATOM 927 C CA . HIS A 1 117 ? -3.521 -12.136 5.291 1.00 81.81 117 HIS A CA 1
ATOM 928 C C . HIS A 1 117 ? -4.130 -12.463 3.916 1.00 81.81 117 HIS A C 1
ATOM 930 O O . HIS A 1 117 ? -4.272 -13.627 3.535 1.00 81.81 117 HIS A O 1
ATOM 936 N N . ALA A 1 118 ? -4.583 -11.439 3.195 1.00 82.44 118 ALA A N 1
ATOM 937 C CA . ALA A 1 118 ? -5.156 -11.594 1.867 1.00 82.44 118 ALA A CA 1
ATOM 938 C C . ALA A 1 118 ? -4.951 -10.334 1.027 1.00 82.44 118 ALA A C 1
ATOM 940 O O . ALA A 1 118 ? -5.126 -9.218 1.515 1.00 82.44 118 ALA A O 1
ATOM 941 N N . VAL A 1 119 ? -4.685 -10.517 -0.267 1.00 80.25 119 VAL A N 1
ATOM 942 C CA . VAL A 1 119 ? -4.822 -9.425 -1.238 1.00 80.25 119 VAL A CA 1
ATOM 943 C C . VAL A 1 119 ? -6.307 -9.249 -1.550 1.00 80.25 119 VAL A C 1
ATO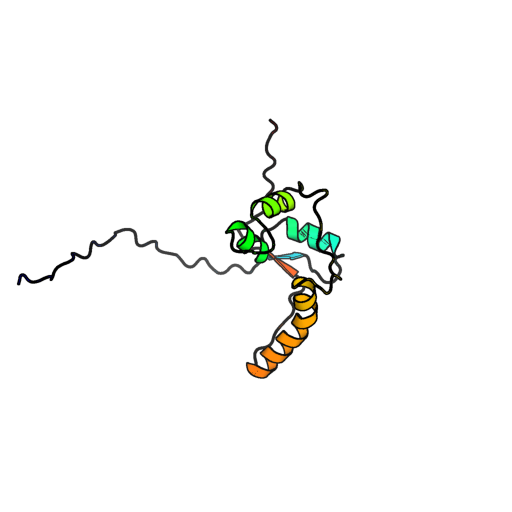M 945 O O . VAL A 1 119 ? -6.964 -10.158 -2.072 1.00 80.25 119 VAL A O 1
ATOM 948 N N . LEU A 1 120 ? -6.837 -8.076 -1.205 1.00 82.69 120 LEU A N 1
ATOM 949 C CA . LEU A 1 120 ? -8.226 -7.700 -1.449 1.00 82.69 120 LEU A CA 1
ATOM 950 C C . LEU A 1 120 ? -8.357 -7.028 -2.814 1.00 82.69 120 LEU A C 1
ATOM 952 O O . LEU A 1 120 ? -7.566 -6.152 -3.161 1.00 82.69 120 LEU A O 1
ATOM 956 N N . ARG A 1 121 ? -9.378 -7.414 -3.584 1.00 81.06 121 ARG A N 1
ATOM 957 C CA . ARG A 1 121 ? -9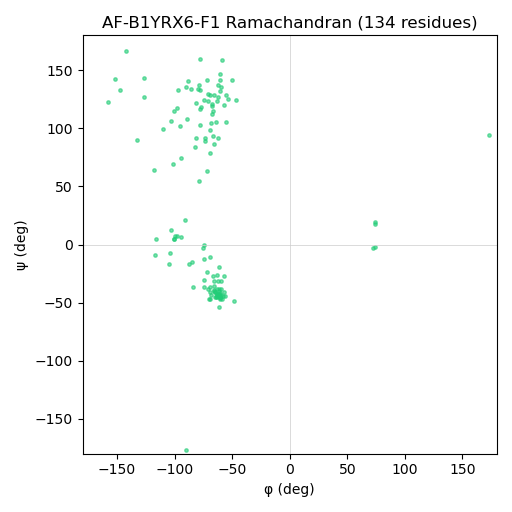.671 -6.804 -4.886 1.00 81.06 121 ARG A CA 1
ATOM 958 C C . ARG A 1 121 ? -11.116 -6.337 -4.964 1.00 81.06 121 ARG A C 1
ATOM 960 O O . ARG A 1 121 ? -12.024 -6.996 -4.454 1.00 81.06 121 ARG A O 1
ATOM 967 N N . HIS A 1 122 ? -11.327 -5.205 -5.636 1.00 79.44 122 HIS A N 1
ATOM 968 C CA . HIS A 1 122 ? -12.670 -4.708 -5.905 1.00 79.44 122 HIS A CA 1
ATOM 969 C C . HIS A 1 122 ? -13.456 -5.740 -6.739 1.00 79.44 122 HIS A C 1
ATOM 971 O O . HIS A 1 122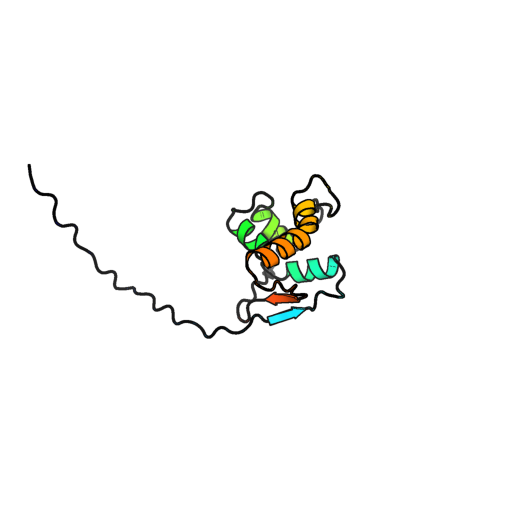 ? -12.936 -6.214 -7.752 1.00 79.44 122 HIS A O 1
ATOM 977 N N . PRO A 1 123 ? -14.701 -6.085 -6.359 1.00 73.06 123 PRO A N 1
ATOM 978 C CA . PRO A 1 123 ? -15.427 -7.212 -6.946 1.00 73.06 123 PRO A CA 1
ATOM 979 C C . PRO A 1 123 ? -15.787 -7.018 -8.422 1.00 73.06 123 PRO A C 1
ATOM 981 O O . PRO A 1 123 ? -15.923 -7.997 -9.144 1.00 73.06 123 PRO A O 1
ATOM 984 N N . SER A 1 124 ? -15.950 -5.774 -8.881 1.00 69.31 124 SER A N 1
ATOM 985 C CA . SER A 1 124 ? -16.331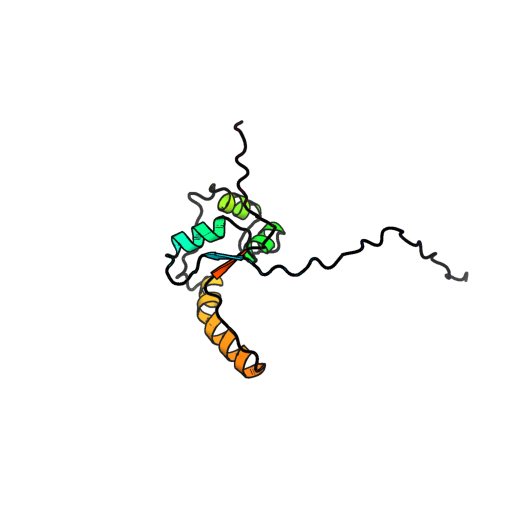 -5.476 -10.271 1.00 69.31 124 SER A CA 1
ATOM 986 C C . SER A 1 124 ? -15.288 -4.693 -11.063 1.00 69.31 124 SER A C 1
ATOM 988 O O . SER A 1 124 ? -15.471 -4.497 -12.256 1.00 69.31 124 SER A O 1
ATOM 990 N N . ILE A 1 125 ? -14.231 -4.190 -10.415 1.00 67.00 125 ILE A N 1
ATOM 991 C CA . ILE A 1 125 ? -13.203 -3.390 -11.092 1.00 67.00 125 ILE A CA 1
ATOM 992 C C . ILE A 1 125 ? -11.951 -4.246 -11.132 1.00 67.00 125 ILE A C 1
ATOM 994 O O . ILE A 1 125 ? -11.212 -4.371 -10.153 1.00 67.00 125 ILE A O 1
ATOM 998 N N . ARG A 1 126 ? -11.723 -4.867 -12.288 1.00 60.06 126 ARG A N 1
ATOM 999 C CA . ARG A 1 126 ? -10.447 -5.495 -12.594 1.00 60.06 126 ARG A CA 1
ATOM 1000 C C . ARG A 1 126 ? -9.519 -4.389 -13.084 1.00 60.06 126 ARG A C 1
ATOM 1002 O O . ARG A 1 126 ? -9.372 -4.191 -14.278 1.00 60.06 126 ARG A O 1
ATOM 1009 N N . SER A 1 127 ? -8.878 -3.672 -12.165 1.00 58.97 127 SER A N 1
ATOM 1010 C CA . SER A 1 127 ? -7.749 -2.787 -12.484 1.00 58.97 127 SER A CA 1
ATOM 1011 C C . SER A 1 127 ? -6.526 -3.648 -12.825 1.00 58.97 127 SER A C 1
ATOM 1013 O O . SER A 1 127 ? -5.585 -3.753 -12.054 1.00 58.97 127 SER A O 1
ATOM 1015 N N . GLY A 1 128 ? -6.622 -4.432 -13.899 1.00 48.16 128 GLY A N 1
ATOM 1016 C CA . GLY A 1 128 ? -5.523 -5.189 -14.476 1.00 48.16 128 GLY A CA 1
ATOM 1017 C C . GLY A 1 128 ? -5.059 -4.443 -15.711 1.00 48.16 128 GLY A C 1
ATOM 1018 O O . GLY A 1 128 ? -5.760 -4.454 -16.718 1.00 48.16 128 GLY A O 1
ATOM 1019 N N . GLY A 1 129 ? -3.901 -3.795 -15.619 1.00 43.56 129 GLY A N 1
ATOM 1020 C CA . GLY A 1 129 ? -3.160 -3.323 -16.779 1.00 43.56 129 GLY A CA 1
ATOM 1021 C C . GLY A 1 129 ? -2.600 -4.521 -17.536 1.00 43.56 129 GLY A C 1
ATOM 1022 O O . GLY A 1 129 ? -1.439 -4.860 -17.386 1.00 43.56 129 GLY A O 1
ATOM 1023 N N . ALA A 1 130 ? -3.444 -5.190 -18.311 1.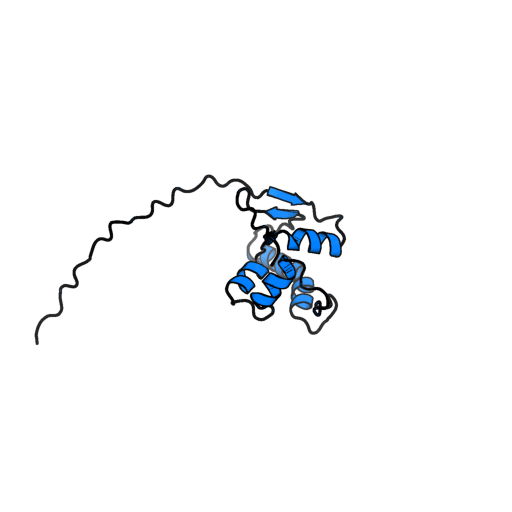00 41.97 130 ALA A N 1
ATOM 1024 C CA . ALA A 1 130 ? -3.016 -6.036 -19.414 1.00 41.97 130 ALA A CA 1
ATOM 1025 C C . ALA A 1 130 ? -3.609 -5.425 -20.684 1.00 41.97 130 ALA A C 1
ATOM 1027 O O . ALA A 1 130 ? -4.482 -5.999 -21.326 1.00 41.97 130 ALA A O 1
ATOM 1028 N N . LEU A 1 131 ? -3.169 -4.207 -21.009 1.00 43.47 131 LEU A N 1
ATOM 1029 C CA . LEU A 1 131 ? -3.202 -3.767 -22.395 1.00 43.47 131 LEU A CA 1
ATOM 1030 C C . LEU A 1 131 ? -2.076 -4.537 -23.084 1.00 43.47 131 LEU A C 1
ATOM 1032 O O . LEU A 1 131 ? -0.923 -4.110 -23.097 1.00 43.47 131 LEU A O 1
ATOM 1036 N N . HIS A 1 132 ? -2.411 -5.723 -23.586 1.00 39.00 132 HIS A N 1
ATOM 1037 C CA . HIS A 1 132 ? -1.690 -6.304 -24.705 1.00 39.00 132 HIS A CA 1
ATOM 1038 C C . HIS A 1 132 ? -1.902 -5.331 -25.868 1.00 39.00 132 HIS A C 1
ATOM 1040 O O . HIS A 1 132 ? -2.932 -5.375 -26.537 1.00 39.00 132 HIS A O 1
ATOM 1046 N N . ALA A 1 133 ? -0.994 -4.371 -26.039 1.00 37.62 133 ALA A N 1
ATOM 1047 C CA . ALA A 1 133 ? -0.976 -3.566 -27.248 1.00 37.62 133 ALA A CA 1
ATOM 1048 C C . ALA A 1 133 ? -0.689 -4.526 -28.419 1.00 37.62 133 ALA A C 1
ATOM 1050 O O . ALA A 1 133 ? 0.294 -5.268 -28.338 1.00 37.62 133 ALA A O 1
ATOM 1051 N N . PRO A 1 134 ? -1.539 -4.601 -29.459 1.00 36.06 134 PRO A N 1
ATOM 1052 C CA . PRO A 1 134 ? -1.124 -5.208 -30.714 1.00 36.06 134 PRO A CA 1
ATOM 1053 C C . PRO A 1 134 ? 0.061 -4.397 -31.251 1.00 36.06 134 PRO A C 1
ATOM 1055 O O . PRO A 1 134 ? 0.119 -3.183 -31.049 1.00 36.06 134 PRO A O 1
ATOM 1058 N N . GLY A 1 135 ? 1.027 -5.101 -31.837 1.00 41.44 135 GLY A N 1
ATOM 1059 C CA . GLY A 1 135 ? 2.295 -4.533 -32.276 1.00 41.44 135 GLY A CA 1
ATOM 1060 C C . GLY A 1 135 ? 2.146 -3.269 -33.124 1.00 41.44 135 GLY A C 1
ATOM 1061 O O . GLY A 1 135 ? 1.253 -3.172 -33.965 1.00 41.44 135 GLY A O 1
ATOM 1062 N N . PHE A 1 136 ? 3.065 -2.342 -32.883 1.00 39.91 136 PHE A N 1
ATOM 1063 C CA . PHE A 1 136 ? 3.666 -1.504 -33.909 1.00 39.91 136 PHE A CA 1
ATOM 1064 C C . PHE A 1 136 ? 5.157 -1.828 -33.917 1.00 39.91 136 PHE A C 1
ATOM 1066 O O . PHE A 1 136 ? 5.701 -2.014 -32.801 1.00 39.91 136 PHE A O 1
#

Mean predicted aligned error: 12.95 Å

Organism: Burkholderia ambifaria (strain MC40-6) (NCBI:txid398577)

Radius of gyration: 22.28 Å; Cα contacts (8 Å, |Δi|>4): 87; chains: 1; bounding box: 48×73×58 Å

InterPro domains:
  IPR011335 Restriction endonuclease type II-like [SSF52980] (27-122)
  IPR011604 PD-(D/E)XK endonuclease-like domain superfamily [G3DSA:3.90.320.10] (36-130)
  IPR017482 Lambda-type exonuclease [TIGR03033] (33-126)
  IPR019080 YqaJ viral recombinase [PF09588] (39-124)

Sequence (136 aa):
MPDVRRVARRHSPYRFRIVPRARRPALKRVKTQELSRDDWLAVRRTGIGGSDAAAAVGLNPYMSARELWLDKTGRAEGMPRPDPNDTTSPTYWGTLLEPIVAASYTKLTGNRVRRVHAVLRHPSIRSGGALHAPGF

pLDDT: mean 77.51, std 18.51, range [36.06, 97.44]

Secondary structure (DSSP, 8-state):
------------S----------PPPEEEEE-SS--HHHHHHHHHTS--HHHHHHHTT--TT--HHHHHHHHTT--TTPPPPPTT-TTSHHHHHHHHHHHHHHHHHHHH-PPP----EEEE-SS--------PPP-

Foldseek 3Di:
DDDDDDDDDDDDPDPPPPDPDPPDFFDQPDQQPPDDPVVVLVVPLQAQDPLNVCQCVPNHPVHHVVCSVCSSAVNCPPPDDDDCPPPVDPNVVCVVCVVVVQVVCCVVPVDDDDDRRTDTHDPPDRRGPPPPPDDD

Solvent-accessible surface area (backbone atoms only — not comparable to full-atom values): 8933 Å² total; per-residue (Å²): 138,87,85,92,82,81,82,81,83,78,80,74,89,80,73,80,78,80,70,83,68,79,84,70,69,62,40,72,77,47,72,52,83,82,53,51,72,66,57,48,50,55,59,53,42,56,42,73,52,74,72,48,50,32,10,66,73,67,71,35,95,88,42,50,46,66,58,49,50,26,51,39,64,72,64,45,75,93,56,91,70,83,62,78,81,39,83,87,39,71,66,33,54,50,64,70,42,46,65,59,54,51,52,50,50,25,71,75,68,72,50,87,82,76,90,73,60,44,53,72,39,60,73,85,57,79,57,50,68,73,79,76,70,78,86,130